Protein AF-A0A8F8SLB0-F1 (afdb_monomer)

Secondary structure (DSSP, 8-state):
-PPP-------------SSSPPPPPP-PPTTHHHHHHHHHHHH-----S-HHHHHHHHHHHHHTT-TT----HHHHHHHHHHHHHHHHHHHHHH-

Mean predicted aligned error: 10.48 Å

Sequence (95 aa):
KAPRKQLATKAARKSAPATGGVKKPHRYRPGTVALREIRRYQKSTELLIRKLPFQRLVREIAQDFKTDLRFQSSAVMALQEASEAYLVGLFEDTN

Structure (mmCIF, N/CA/C/O backbone):
data_AF-A0A8F8SLB0-F1
#
_entry.id   AF-A0A8F8SLB0-F1
#
loop_
_atom_site.group_PDB
_atom_site.id
_atom_site.type_symbol
_atom_site.label_atom_id
_atom_site.label_alt_id
_atom_site.label_comp_id
_atom_site.label_asym_id
_atom_site.label_entity_id
_atom_site.label_seq_id
_atom_site.pdbx_PDB_ins_code
_atom_site.Cartn_x
_atom_site.Cartn_y
_atom_site.Cartn_z
_atom_site.occupancy
_atom_site.B_iso_or_equiv
_atom_site.auth_seq_id
_atom_site.auth_comp_id
_atom_site.auth_asym_id
_atom_site.auth_atom_id
_atom_site.pdbx_PDB_model_num
ATOM 1 N N . LYS A 1 1 ? -40.163 18.068 -52.271 1.00 50.50 1 LYS A N 1
ATOM 2 C CA . LYS A 1 1 ? -39.224 16.930 -52.076 1.00 50.50 1 LYS A CA 1
ATOM 3 C C . LYS A 1 1 ? -38.075 17.441 -51.203 1.00 50.50 1 LYS A C 1
ATOM 5 O O . LYS A 1 1 ? -37.344 18.304 -51.662 1.00 50.50 1 LYS A O 1
ATOM 10 N N . ALA A 1 2 ? -38.020 17.058 -49.924 1.00 59.12 2 ALA A N 1
ATOM 11 C CA . ALA A 1 2 ? -37.115 17.662 -48.936 1.00 59.12 2 ALA A CA 1
ATOM 12 C C . ALA A 1 2 ? -35.648 17.215 -49.129 1.00 59.12 2 ALA A C 1
ATOM 14 O O . ALA A 1 2 ? -35.426 16.033 -49.414 1.00 59.12 2 ALA A O 1
ATOM 15 N N . PRO A 1 3 ? -34.648 18.100 -48.951 1.00 61.44 3 PRO A N 1
ATOM 16 C CA . PRO A 1 3 ? -33.246 17.702 -48.967 1.00 61.44 3 PRO A CA 1
ATOM 17 C C . PRO A 1 3 ? -32.881 16.987 -47.655 1.00 61.44 3 PRO A C 1
ATOM 19 O O . PRO A 1 3 ? -33.232 17.414 -46.555 1.00 61.44 3 PRO A O 1
ATOM 22 N N . ARG A 1 4 ? -32.225 15.833 -47.785 1.00 60.03 4 ARG A N 1
ATOM 23 C CA . ARG A 1 4 ? -31.951 14.874 -46.706 1.00 60.03 4 ARG A CA 1
ATOM 24 C C . ARG A 1 4 ? -30.744 15.323 -45.858 1.00 60.03 4 ARG A C 1
ATOM 26 O O . ARG A 1 4 ? -29.737 15.760 -46.401 1.00 60.03 4 ARG A O 1
ATOM 33 N N . LYS A 1 5 ? -30.876 15.154 -44.535 1.00 61.69 5 LYS A N 1
ATOM 34 C CA . LYS A 1 5 ? -29.878 15.271 -43.444 1.00 61.69 5 LYS A CA 1
ATOM 35 C C . LYS A 1 5 ? -28.420 14.989 -43.869 1.00 61.69 5 LYS A C 1
ATOM 37 O O . LYS A 1 5 ? -28.125 13.883 -44.317 1.00 61.69 5 LYS A O 1
ATOM 42 N N . GLN A 1 6 ? -27.506 15.932 -43.609 1.00 61.44 6 GLN A N 1
ATOM 43 C CA . GLN A 1 6 ? -26.063 15.661 -43.586 1.00 61.44 6 GLN A CA 1
ATOM 44 C C . GLN A 1 6 ? -25.743 14.728 -42.407 1.00 61.44 6 GLN A C 1
ATOM 46 O O . GLN A 1 6 ? -25.964 15.066 -41.245 1.00 61.44 6 GLN A O 1
ATOM 51 N N . LEU A 1 7 ? -25.269 13.524 -42.725 1.00 61.66 7 LEU A N 1
ATOM 52 C CA . LEU A 1 7 ? -24.763 12.545 -41.767 1.00 61.66 7 LEU A CA 1
ATOM 53 C C . LEU A 1 7 ? -23.296 12.859 -41.444 1.00 61.66 7 LEU A C 1
ATOM 55 O O . LEU A 1 7 ? -22.514 13.197 -42.329 1.00 61.66 7 LEU A O 1
ATOM 59 N N . ALA A 1 8 ? -22.967 12.758 -40.157 1.00 65.44 8 ALA A N 1
ATOM 60 C CA . ALA A 1 8 ? -21.711 13.152 -39.528 1.00 65.44 8 ALA A CA 1
ATOM 61 C C . ALA A 1 8 ? -20.439 12.753 -40.301 1.00 65.44 8 ALA A C 1
ATOM 63 O O . ALA A 1 8 ? -20.251 11.596 -40.684 1.00 65.44 8 ALA A O 1
ATOM 64 N N . THR A 1 9 ? -19.508 13.702 -40.428 1.00 60.59 9 THR A N 1
ATOM 65 C CA . THR A 1 9 ? -18.136 13.462 -40.881 1.00 60.59 9 THR A CA 1
ATOM 66 C C . THR A 1 9 ? -17.400 12.601 -39.857 1.00 60.59 9 THR A C 1
ATOM 68 O O . THR A 1 9 ? -16.950 13.075 -38.813 1.00 60.59 9 THR A O 1
ATOM 71 N N . LYS A 1 10 ? -17.282 11.306 -40.153 1.00 64.06 10 LYS A N 1
ATOM 72 C CA . LYS A 1 10 ? -16.442 10.359 -39.415 1.00 64.06 10 LYS A CA 1
ATOM 73 C C . LYS A 1 10 ? -14.990 10.833 -39.547 1.00 64.06 10 LYS A C 1
ATOM 75 O O . LYS A 1 10 ? -14.454 10.847 -40.652 1.00 64.06 10 LYS A O 1
ATOM 80 N N . ALA A 1 11 ? -14.357 11.248 -38.447 1.00 66.25 11 ALA A N 1
ATOM 81 C CA . ALA A 1 11 ? -12.942 11.607 -38.459 1.00 66.25 11 ALA A CA 1
ATOM 82 C C . ALA A 1 11 ? -12.131 10.393 -38.935 1.00 66.25 11 ALA A C 1
ATOM 84 O O . ALA A 1 11 ? -12.090 9.361 -38.257 1.00 66.25 11 ALA A O 1
ATOM 85 N N . ALA A 1 12 ? -11.516 10.506 -40.113 1.00 62.78 12 ALA A N 1
ATOM 86 C CA . ALA A 1 12 ? -10.616 9.500 -40.650 1.00 62.78 12 ALA A CA 1
ATOM 87 C C . ALA A 1 12 ? -9.374 9.434 -39.750 1.00 62.78 12 ALA A C 1
ATOM 89 O O . ALA A 1 12 ? -8.392 10.149 -39.941 1.00 62.78 12 ALA A O 1
ATOM 90 N N . ARG A 1 13 ? -9.422 8.594 -38.712 1.00 64.88 13 ARG A N 1
ATOM 91 C CA . ARG A 1 13 ? -8.210 8.182 -38.002 1.00 64.88 13 ARG A CA 1
ATOM 92 C C . ARG A 1 13 ? -7.342 7.470 -39.030 1.00 64.88 13 ARG A C 1
ATOM 94 O O . ARG A 1 13 ? -7.844 6.565 -39.686 1.00 64.88 13 ARG A O 1
ATOM 101 N N . LYS A 1 14 ? -6.083 7.900 -39.176 1.00 63.75 14 LYS A N 1
ATOM 102 C CA . LYS A 1 14 ? -5.077 7.310 -40.075 1.00 63.75 14 LYS A CA 1
ATOM 103 C C . LYS A 1 14 ? -5.042 5.782 -39.911 1.00 63.75 14 LYS A C 1
ATOM 105 O O . LYS A 1 14 ? -4.312 5.266 -39.069 1.00 63.75 14 LYS A O 1
ATOM 110 N N . SER A 1 15 ? -5.832 5.063 -40.700 1.00 58.81 15 SER A N 1
ATOM 111 C CA . SER A 1 15 ? -5.621 3.650 -40.977 1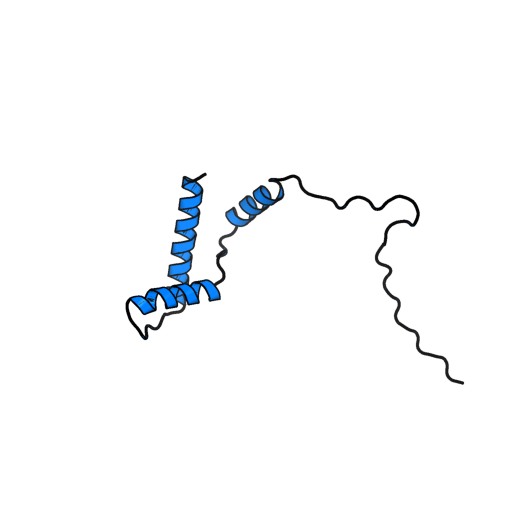.00 58.81 15 SER A CA 1
ATOM 112 C C . SER A 1 15 ? -4.526 3.555 -42.033 1.00 58.81 15 SER A C 1
ATOM 114 O O . SER A 1 15 ? -4.424 4.425 -42.896 1.00 58.81 15 SER A O 1
ATOM 116 N N . ALA A 1 16 ? -3.671 2.546 -41.879 1.00 65.00 16 ALA A N 1
ATOM 117 C CA . ALA A 1 16 ? -2.434 2.322 -42.622 1.00 65.00 16 ALA A CA 1
ATOM 118 C C . ALA A 1 16 ? -2.538 2.593 -44.144 1.00 65.00 16 ALA A C 1
ATOM 120 O O . ALA A 1 16 ? -3.614 2.414 -44.719 1.00 65.00 16 ALA A O 1
ATOM 121 N N . PRO A 1 17 ? -1.436 3.000 -44.808 1.00 60.97 17 PRO A N 1
ATOM 122 C CA . PRO A 1 17 ? -1.422 3.157 -46.262 1.00 60.97 17 PRO A CA 1
ATOM 123 C C . PRO A 1 17 ? -1.853 1.856 -46.957 1.00 60.97 17 PRO A C 1
ATOM 125 O O . PRO A 1 17 ? -1.488 0.766 -46.523 1.00 60.97 17 PRO A O 1
ATOM 128 N N . ALA A 1 18 ? -2.621 1.980 -48.044 1.00 64.69 18 ALA A N 1
ATOM 129 C CA . ALA A 1 18 ? -3.201 0.860 -48.798 1.00 64.69 18 ALA A CA 1
ATOM 130 C C . ALA A 1 18 ? -2.162 -0.019 -49.531 1.00 64.69 18 ALA A C 1
ATOM 132 O O . ALA A 1 18 ? -2.514 -1.028 -50.133 1.00 64.69 18 ALA A O 1
ATOM 133 N N . THR A 1 19 ? -0.879 0.333 -49.455 1.00 63.94 19 THR A N 1
ATOM 134 C CA . THR A 1 19 ? 0.240 -0.408 -50.041 1.00 63.94 19 THR A CA 1
ATOM 135 C C . THR A 1 19 ? 1.441 -0.326 -49.104 1.00 63.94 19 THR A C 1
ATOM 137 O O . THR A 1 19 ? 1.939 0.764 -48.819 1.00 63.94 19 THR A O 1
ATOM 140 N N . GLY A 1 20 ? 1.900 -1.483 -48.624 1.00 66.56 20 GLY A N 1
ATOM 141 C CA . GLY A 1 20 ? 2.968 -1.614 -47.631 1.00 66.56 20 GLY A CA 1
ATOM 142 C C . GLY A 1 20 ? 2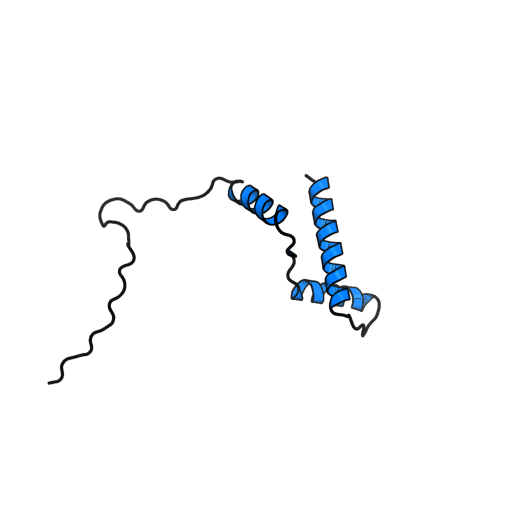.415 -2.138 -46.308 1.00 66.56 20 GLY A C 1
ATOM 143 O O . GLY A 1 20 ? 1.612 -1.474 -45.659 1.00 66.56 20 GLY A O 1
ATOM 144 N N . GLY A 1 21 ? 2.815 -3.357 -45.936 1.00 74.75 21 GLY A N 1
ATOM 145 C CA . GLY A 1 21 ? 2.281 -4.080 -44.782 1.00 74.75 21 GLY A CA 1
ATOM 146 C C . GLY A 1 21 ? 2.233 -3.250 -43.495 1.00 74.75 21 GLY A C 1
ATOM 147 O O . GLY A 1 21 ? 3.074 -2.384 -43.247 1.00 74.75 21 GLY A O 1
ATOM 148 N N . VAL A 1 22 ? 1.231 -3.532 -42.661 1.00 76.56 22 VAL A N 1
ATOM 149 C CA . VAL A 1 22 ? 1.031 -2.870 -41.366 1.00 76.56 22 VAL A CA 1
ATOM 150 C C . VAL A 1 22 ? 2.324 -2.960 -40.548 1.00 76.56 22 VAL A C 1
ATOM 152 O O . VAL A 1 22 ? 2.816 -4.058 -40.280 1.00 76.56 22 VAL A O 1
ATOM 155 N N . LYS A 1 23 ? 2.889 -1.810 -40.141 1.00 80.12 23 LYS A N 1
ATOM 156 C CA . LYS A 1 23 ? 4.032 -1.784 -39.214 1.00 80.12 23 LYS A CA 1
ATOM 157 C C . LYS A 1 23 ? 3.677 -2.617 -37.985 1.00 80.12 23 LYS A C 1
ATOM 159 O O . LYS A 1 23 ? 2.640 -2.380 -37.364 1.00 80.12 23 LYS A O 1
ATOM 164 N N . LYS A 1 24 ? 4.541 -3.574 -37.627 1.00 84.38 24 LYS A N 1
ATOM 165 C CA . LYS A 1 24 ? 4.357 -4.375 -36.412 1.00 84.38 24 LYS A CA 1
ATOM 166 C C . LYS A 1 24 ? 4.172 -3.432 -35.213 1.00 84.38 24 LYS A C 1
ATOM 168 O O . LYS A 1 24 ? 4.942 -2.473 -35.097 1.00 84.38 24 LYS A O 1
ATOM 173 N N . PRO A 1 25 ? 3.185 -3.680 -34.333 1.00 89.56 25 PRO A N 1
ATOM 174 C CA . PRO A 1 25 ? 3.034 -2.903 -33.113 1.00 89.56 25 PRO A CA 1
ATOM 175 C C . PRO A 1 25 ? 4.343 -2.890 -32.321 1.00 89.56 25 PRO A C 1
ATOM 177 O O . PRO A 1 25 ? 5.000 -3.922 -32.171 1.00 89.56 25 PRO A O 1
ATOM 180 N N . HIS A 1 26 ? 4.730 -1.717 -31.826 1.00 91.94 26 HIS A N 1
ATOM 181 C CA . HIS A 1 26 ? 5.917 -1.592 -30.990 1.00 91.94 26 HIS A CA 1
ATOM 182 C C . HIS A 1 26 ? 5.719 -2.374 -29.683 1.00 91.94 26 HIS A C 1
ATOM 184 O O . HIS A 1 26 ? 4.749 -2.142 -28.960 1.00 91.94 26 HIS A O 1
ATOM 190 N N . ARG A 1 27 ? 6.663 -3.262 -29.353 1.00 95.25 27 ARG A N 1
ATOM 191 C CA . ARG A 1 27 ? 6.688 -4.012 -28.092 1.00 95.25 27 ARG A CA 1
ATOM 192 C C . ARG A 1 27 ? 7.988 -3.718 -27.351 1.00 95.25 27 ARG A C 1
ATOM 194 O O . ARG A 1 27 ? 9.070 -3.874 -27.909 1.00 95.25 27 ARG A O 1
ATOM 201 N N . TYR A 1 28 ? 7.872 -3.309 -26.089 1.00 96.94 28 TYR A N 1
ATOM 202 C CA . TYR A 1 28 ? 9.030 -3.141 -25.212 1.00 96.94 28 TYR A CA 1
ATOM 203 C C . TYR A 1 28 ? 9.722 -4.483 -24.954 1.00 96.94 28 TYR A C 1
ATOM 205 O O . TYR A 1 28 ? 9.070 -5.531 -24.916 1.00 96.94 28 TYR A O 1
ATOM 213 N N . ARG A 1 29 ? 11.041 -4.447 -24.745 1.00 97.38 29 ARG A N 1
ATOM 214 C CA . ARG A 1 29 ? 11.801 -5.636 -24.349 1.00 97.38 29 ARG A CA 1
ATOM 215 C C . ARG A 1 29 ? 11.350 -6.103 -22.953 1.00 97.38 29 ARG A C 1
ATOM 217 O O . ARG A 1 29 ? 10.953 -5.259 -22.138 1.00 97.38 29 ARG A O 1
ATOM 224 N N . PRO A 1 30 ? 11.413 -7.414 -22.655 1.00 98.12 30 PRO A N 1
ATOM 225 C CA . PRO A 1 30 ? 11.215 -7.914 -21.296 1.00 98.12 30 PRO A CA 1
ATOM 226 C C . PRO A 1 30 ? 12.077 -7.132 -20.292 1.00 98.12 30 PRO A C 1
ATOM 228 O O . PRO A 1 30 ? 13.189 -6.719 -20.616 1.00 98.12 30 PRO A O 1
ATOM 231 N N . GLY A 1 31 ? 11.532 -6.836 -19.112 1.00 97.75 31 GLY A N 1
ATOM 232 C CA . GLY A 1 31 ? 12.198 -6.025 -18.083 1.00 97.75 31 GLY A CA 1
ATOM 233 C C . GLY A 1 31 ? 12.112 -4.504 -18.276 1.00 97.75 31 GLY A C 1
ATOM 234 O O . GLY A 1 31 ? 12.138 -3.772 -17.293 1.00 97.75 31 GLY A O 1
ATOM 235 N N . THR A 1 32 ? 11.910 -3.986 -19.498 1.00 98.44 32 THR A N 1
ATOM 236 C CA . THR A 1 32 ? 11.817 -2.523 -19.718 1.00 98.44 32 THR A CA 1
ATOM 237 C C . THR A 1 32 ? 10.626 -1.899 -18.986 1.00 98.44 32 THR A C 1
ATOM 239 O O . THR A 1 32 ? 10.737 -0.815 -18.419 1.00 98.44 32 THR A O 1
ATOM 242 N N . VAL A 1 33 ? 9.473 -2.572 -19.010 1.00 98.25 33 VAL A N 1
ATOM 243 C CA . VAL A 1 33 ? 8.263 -2.095 -18.324 1.00 98.25 33 VAL A CA 1
ATOM 244 C C . VAL A 1 33 ? 8.408 -2.268 -16.810 1.00 98.25 33 VAL A C 1
ATOM 246 O O . VAL A 1 33 ? 8.128 -1.318 -16.090 1.00 98.25 33 VAL A O 1
ATOM 249 N N . ALA A 1 34 ? 8.952 -3.401 -16.354 1.00 98.19 34 ALA A N 1
ATOM 250 C CA . ALA A 1 34 ? 9.184 -3.675 -14.936 1.00 98.19 34 ALA A CA 1
ATOM 251 C C . ALA A 1 34 ? 10.112 -2.633 -14.287 1.00 98.19 34 ALA A C 1
ATOM 253 O O . ALA A 1 34 ? 9.757 -2.035 -13.281 1.00 98.19 34 ALA A O 1
ATOM 254 N N . LEU A 1 35 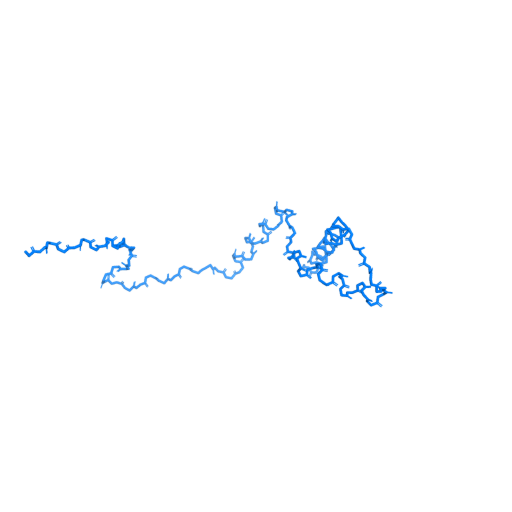? 11.253 -2.305 -14.909 1.00 98.44 35 LEU A N 1
ATOM 255 C CA . LEU A 1 35 ? 12.163 -1.265 -14.402 1.00 98.44 35 LEU A CA 1
ATOM 256 C C . LEU A 1 35 ? 11.514 0.123 -14.353 1.00 98.44 35 LEU A C 1
ATOM 258 O O . LEU A 1 35 ? 11.836 0.944 -13.495 1.00 98.44 35 LEU A O 1
ATOM 262 N N . ARG A 1 36 ? 10.605 0.410 -15.289 1.00 98.44 36 ARG A N 1
ATOM 263 C CA . ARG A 1 36 ? 9.841 1.659 -15.284 1.00 98.44 36 ARG A CA 1
ATOM 264 C C . ARG A 1 36 ? 8.814 1.683 -14.152 1.00 98.44 36 ARG A C 1
ATOM 266 O O . ARG A 1 36 ? 8.633 2.736 -13.551 1.00 98.44 36 ARG A O 1
ATOM 273 N N . GLU A 1 37 ? 8.166 0.560 -13.866 1.00 98.19 37 GLU A N 1
ATOM 274 C CA . GLU A 1 37 ? 7.227 0.414 -12.750 1.00 98.19 37 GLU A CA 1
ATOM 275 C C . GLU A 1 37 ? 7.941 0.512 -11.400 1.00 98.19 37 GLU A C 1
ATOM 277 O O . GLU A 1 37 ? 7.516 1.312 -10.574 1.00 98.19 37 GLU A O 1
ATOM 282 N N . ILE A 1 38 ? 9.083 -0.163 -11.221 1.00 98.06 38 ILE A N 1
ATOM 283 C CA . ILE A 1 38 ? 9.916 -0.063 -10.008 1.00 98.06 38 ILE A CA 1
ATOM 284 C C . ILE A 1 38 ? 10.266 1.400 -9.717 1.00 98.06 38 ILE A C 1
ATOM 286 O O . ILE A 1 38 ? 9.963 1.912 -8.643 1.00 98.06 38 ILE A O 1
ATOM 290 N N . ARG A 1 39 ? 10.813 2.125 -10.703 1.00 98.38 39 ARG A N 1
ATOM 291 C CA . ARG A 1 39 ? 11.157 3.550 -10.540 1.00 98.38 39 ARG A CA 1
ATOM 292 C C . ARG A 1 39 ? 9.944 4.430 -10.258 1.00 98.38 39 ARG A C 1
ATOM 294 O O . ARG A 1 39 ? 10.065 5.426 -9.551 1.00 98.38 39 ARG A O 1
ATOM 301 N N . ARG A 1 40 ? 8.790 4.111 -10.855 1.00 98.25 40 ARG A N 1
ATOM 302 C CA . ARG A 1 40 ? 7.544 4.840 -10.604 1.00 98.25 40 ARG A CA 1
ATOM 303 C C . ARG A 1 40 ? 7.120 4.661 -9.147 1.00 98.25 40 ARG A C 1
ATOM 305 O O . ARG A 1 40 ? 6.886 5.668 -8.490 1.00 98.25 40 ARG A O 1
ATOM 312 N N . TYR A 1 41 ? 7.046 3.419 -8.671 1.00 98.12 41 TYR A N 1
ATOM 313 C CA . TYR A 1 41 ? 6.546 3.104 -7.335 1.00 98.12 41 TYR A CA 1
ATOM 314 C C . TYR A 1 41 ? 7.506 3.537 -6.229 1.00 98.12 41 TYR A C 1
ATOM 316 O O . TYR A 1 41 ? 7.046 4.079 -5.235 1.00 98.12 41 TYR A O 1
ATOM 324 N N . GLN A 1 42 ? 8.822 3.450 -6.446 1.00 97.75 42 GLN A N 1
ATOM 325 C CA . GLN A 1 42 ? 9.823 3.985 -5.512 1.00 97.75 42 GLN A CA 1
ATOM 326 C C . GLN A 1 42 ? 9.760 5.513 -5.352 1.00 97.75 42 GLN A C 1
ATOM 328 O O . GLN A 1 42 ? 10.192 6.048 -4.337 1.00 97.75 42 GLN A O 1
ATOM 333 N N . LYS A 1 43 ? 9.250 6.245 -6.354 1.00 98.19 43 LYS A N 1
ATOM 334 C CA . LYS A 1 43 ? 9.119 7.710 -6.293 1.00 98.19 43 LYS A CA 1
ATOM 335 C C . LYS A 1 43 ? 7.818 8.166 -5.621 1.00 98.19 43 LYS A C 1
ATOM 337 O O . LYS A 1 43 ? 7.708 9.327 -5.231 1.00 98.19 43 LYS A O 1
ATOM 342 N N . SER A 1 44 ? 6.819 7.295 -5.541 1.00 97.31 44 SER A N 1
ATOM 343 C CA . SER A 1 44 ? 5.507 7.593 -4.968 1.00 97.31 44 SER A CA 1
ATOM 344 C C . SER A 1 44 ? 5.359 7.016 -3.566 1.00 97.31 44 SER A C 1
ATOM 346 O O . SER A 1 44 ? 6.009 6.040 -3.223 1.00 97.31 44 SER A O 1
ATOM 348 N N . THR A 1 45 ? 4.430 7.567 -2.793 1.00 96.88 45 THR A N 1
ATOM 349 C CA . THR A 1 45 ? 4.020 7.040 -1.481 1.00 96.88 45 THR A CA 1
ATOM 350 C C . THR A 1 45 ? 2.550 6.611 -1.482 1.00 96.88 45 THR A C 1
ATOM 352 O O . THR A 1 45 ? 1.893 6.584 -0.443 1.00 96.88 45 THR A O 1
ATOM 355 N N . GLU A 1 46 ? 1.991 6.335 -2.666 1.00 97.31 46 GLU A N 1
ATOM 356 C CA . GLU A 1 46 ? 0.618 5.849 -2.780 1.00 97.31 46 GLU A CA 1
ATOM 357 C C . GLU A 1 46 ? 0.516 4.403 -2.285 1.00 97.31 46 GLU A C 1
ATOM 359 O O . GLU A 1 46 ? 1.378 3.579 -2.580 1.00 97.31 46 GLU A O 1
ATOM 364 N N . LEU A 1 47 ? -0.561 4.095 -1.562 1.00 97.88 47 LEU A N 1
ATOM 365 C CA . LEU A 1 47 ? -0.875 2.720 -1.184 1.00 97.88 47 LEU A CA 1
ATOM 366 C C . LEU A 1 47 ? -1.262 1.917 -2.430 1.00 97.88 47 LEU A C 1
ATOM 368 O O . LEU A 1 47 ? -2.115 2.344 -3.218 1.00 97.88 47 LEU A O 1
ATOM 372 N N . LEU A 1 48 ? -0.648 0.752 -2.594 1.00 98.00 48 LEU A N 1
ATOM 373 C CA . LEU A 1 48 ? -0.770 -0.100 -3.772 1.00 98.00 48 LEU A CA 1
ATOM 374 C C . LEU A 1 48 ? -1.915 -1.108 -3.637 1.00 98.00 48 LEU A C 1
ATOM 376 O O . LEU A 1 48 ? -2.511 -1.510 -4.644 1.00 98.00 48 LEU A O 1
ATOM 380 N N . ILE A 1 49 ? -2.278 -1.495 -2.411 1.00 98.12 49 ILE A N 1
ATOM 381 C CA . ILE A 1 49 ? -3.407 -2.392 -2.170 1.00 98.12 49 ILE A CA 1
ATOM 382 C C . ILE A 1 49 ? -4.711 -1.585 -2.193 1.00 98.12 49 ILE A C 1
ATOM 384 O O . ILE A 1 49 ? -4.860 -0.509 -1.609 1.00 98.12 49 ILE A O 1
ATOM 388 N N . ARG A 1 50 ? -5.730 -2.108 -2.884 1.00 98.50 50 ARG A N 1
ATOM 389 C CA . ARG A 1 50 ? -7.040 -1.447 -2.942 1.00 98.50 50 ARG A CA 1
ATOM 390 C C . ARG A 1 50 ? -7.690 -1.417 -1.554 1.00 98.50 50 ARG A C 1
ATOM 392 O O . ARG A 1 50 ? -7.869 -2.458 -0.926 1.00 98.50 50 ARG A O 1
ATOM 399 N N . LYS A 1 51 ? -8.163 -0.235 -1.146 1.00 97.69 51 LYS A N 1
ATOM 400 C CA . LYS A 1 51 ? -8.734 0.020 0.191 1.00 97.69 51 LYS A CA 1
ATOM 401 C C . LYS A 1 51 ? -9.912 -0.891 0.560 1.00 97.69 51 LYS A C 1
ATOM 403 O O . LYS A 1 51 ? -9.942 -1.434 1.656 1.00 97.69 51 LYS A O 1
ATOM 408 N N . LEU A 1 52 ? -10.893 -1.074 -0.334 1.00 98.00 52 LEU A N 1
ATOM 409 C CA . LEU A 1 52 ? -12.103 -1.850 -0.014 1.00 98.00 52 LEU A CA 1
ATOM 410 C C . LEU A 1 52 ? -11.816 -3.353 0.194 1.00 98.00 52 LEU A C 1
ATOM 412 O O . LEU A 1 52 ? -12.274 -3.888 1.202 1.00 98.00 52 LEU A O 1
ATOM 416 N N . PRO A 1 53 ? -11.069 -4.044 -0.693 1.00 98.56 53 PRO A N 1
ATOM 417 C CA . PRO A 1 53 ? -10.625 -5.412 -0.425 1.00 98.56 53 PRO A CA 1
ATOM 418 C C . PRO A 1 53 ? -9.803 -5.542 0.861 1.00 98.56 53 PRO A C 1
ATOM 420 O O . PRO A 1 53 ? -10.093 -6.428 1.658 1.00 98.56 53 PRO A O 1
ATOM 423 N N . PHE A 1 54 ? -8.855 -4.630 1.110 1.00 98.69 54 PHE A N 1
ATOM 424 C CA . PHE A 1 54 ? -8.051 -4.649 2.337 1.00 98.69 54 PHE A CA 1
ATOM 425 C C . PHE A 1 54 ? -8.923 -4.506 3.592 1.00 98.69 54 PHE A C 1
ATOM 427 O O . PHE A 1 54 ? -8.817 -5.294 4.525 1.00 98.69 54 PHE A O 1
ATOM 434 N N . GLN A 1 55 ? -9.872 -3.565 3.586 1.00 98.38 55 GLN A N 1
ATOM 435 C CA . GLN A 1 55 ? -10.823 -3.393 4.684 1.00 98.38 55 GLN A CA 1
ATOM 436 C C . GLN A 1 55 ? -11.672 -4.651 4.930 1.00 98.38 55 GLN A C 1
ATOM 438 O O . GLN A 1 55 ? -11.975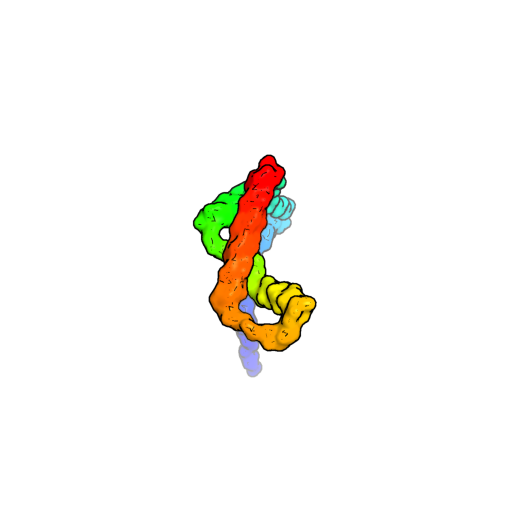 -4.959 6.082 1.00 98.38 55 GLN A O 1
ATOM 443 N N . ARG A 1 56 ? -12.100 -5.354 3.870 1.00 98.38 56 ARG A N 1
ATOM 444 C CA . ARG A 1 56 ? -12.855 -6.611 4.007 1.00 98.38 56 ARG A CA 1
ATOM 445 C C . ARG A 1 56 ? -12.002 -7.681 4.680 1.00 98.38 56 ARG A C 1
ATOM 447 O O . ARG A 1 56 ? -12.480 -8.270 5.638 1.00 98.38 56 ARG A O 1
ATOM 454 N N . LEU A 1 57 ? -10.748 -7.833 4.255 1.00 98.50 57 LEU A N 1
ATOM 455 C CA . LEU A 1 57 ? -9.801 -8.774 4.854 1.00 98.50 57 LEU A CA 1
ATOM 456 C C . LEU A 1 57 ? -9.540 -8.469 6.337 1.00 98.50 57 LEU A C 1
ATOM 458 O O . LEU A 1 57 ? -9.602 -9.366 7.168 1.00 98.50 57 LEU A O 1
ATOM 462 N N . VAL A 1 58 ? -9.321 -7.198 6.691 1.00 98.44 58 VAL A N 1
ATOM 463 C CA . VAL A 1 58 ? -9.145 -6.786 8.095 1.00 98.44 58 VAL A CA 1
ATOM 464 C C . VAL A 1 58 ? -10.347 -7.196 8.948 1.00 98.44 58 VAL A C 1
ATOM 466 O O . VAL A 1 58 ? -10.178 -7.681 10.063 1.00 98.44 58 VAL A O 1
ATOM 469 N N . ARG A 1 59 ? -11.569 -7.005 8.435 1.00 97.75 59 ARG A N 1
ATOM 470 C CA . ARG A 1 59 ? -12.799 -7.363 9.158 1.00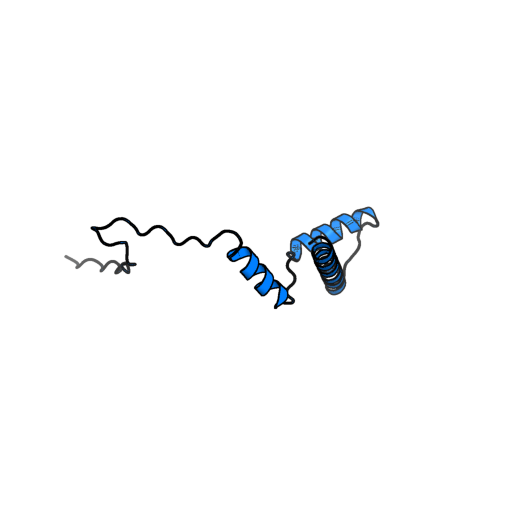 97.75 59 ARG A CA 1
ATOM 471 C C . ARG A 1 59 ? -13.013 -8.866 9.244 1.00 97.75 59 ARG A C 1
ATOM 473 O O . ARG A 1 59 ? -13.458 -9.321 10.286 1.00 97.75 59 ARG A O 1
ATOM 480 N N . GLU A 1 60 ? -12.706 -9.594 8.176 1.00 98.00 60 GLU A N 1
ATOM 481 C CA . GLU A 1 60 ? -12.763 -11.056 8.133 1.00 98.00 60 GLU A CA 1
ATOM 482 C C . GLU A 1 60 ? -11.863 -11.656 9.216 1.00 98.00 60 GLU A C 1
ATOM 484 O O . GLU A 1 60 ? -12.362 -12.343 10.096 1.00 98.00 60 GLU A O 1
ATOM 489 N N . ILE A 1 61 ? -10.584 -11.268 9.248 1.00 98.25 61 ILE A N 1
ATOM 490 C CA . ILE A 1 61 ? -9.624 -11.746 10.254 1.00 98.25 61 ILE A CA 1
ATOM 491 C C . ILE A 1 61 ? -10.060 -11.346 11.667 1.00 98.25 61 ILE A C 1
ATOM 493 O O . ILE A 1 61 ? -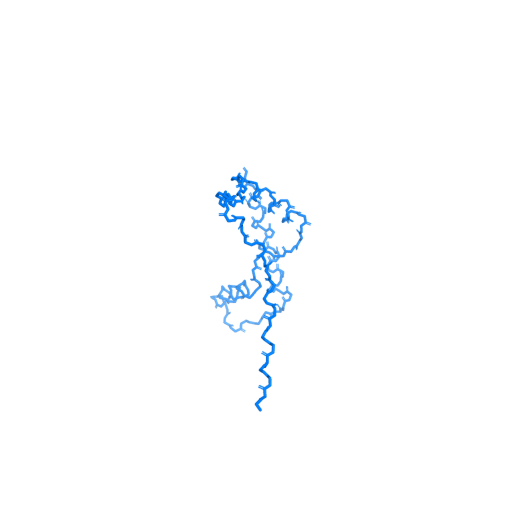10.008 -12.150 12.589 1.00 98.25 61 ILE A O 1
ATOM 497 N N . ALA A 1 62 ? -10.494 -10.098 11.869 1.00 98.00 62 ALA A N 1
ATOM 498 C CA . ALA A 1 62 ? -10.885 -9.623 13.195 1.00 98.00 62 ALA A CA 1
ATOM 499 C C . ALA A 1 62 ? -12.121 -10.343 13.758 1.00 98.00 62 ALA A C 1
ATOM 501 O O . ALA A 1 62 ? -12.229 -10.499 14.978 1.00 98.00 62 ALA A O 1
ATOM 502 N N . GLN A 1 63 ? -13.032 -10.778 12.882 1.00 97.38 63 GLN A N 1
ATOM 503 C CA . GLN A 1 63 ? -14.246 -11.494 13.262 1.00 97.38 63 GLN A CA 1
ATOM 504 C C . GLN A 1 63 ? -13.929 -12.824 13.959 1.00 97.38 63 GLN A C 1
ATOM 506 O O . GLN A 1 63 ? -14.657 -13.198 14.878 1.00 97.38 63 GLN A O 1
ATOM 511 N N . ASP A 1 64 ? -12.827 -13.483 13.587 1.00 97.62 64 ASP A N 1
ATOM 512 C CA . ASP A 1 64 ? -12.378 -14.738 14.202 1.00 97.62 64 ASP A CA 1
ATOM 513 C C . ASP A 1 64 ? -11.927 -14.558 15.662 1.00 97.62 64 ASP A C 1
ATOM 515 O O . ASP A 1 64 ? -11.943 -15.507 16.445 1.00 97.62 64 ASP A O 1
ATOM 519 N N . PHE A 1 65 ? -11.555 -13.335 16.058 1.00 97.19 65 PHE A N 1
ATOM 520 C CA . PHE A 1 65 ? -11.127 -13.020 17.425 1.00 97.19 65 PHE A CA 1
ATOM 521 C C . PHE A 1 65 ? -12.255 -12.448 18.281 1.00 97.19 65 PHE A C 1
ATOM 523 O O . PHE A 1 65 ? -12.368 -12.770 19.465 1.00 97.19 65 PHE A O 1
ATOM 530 N N . LYS A 1 66 ? -13.066 -11.548 17.715 1.00 97.19 66 LYS A N 1
ATOM 531 C CA . LYS A 1 66 ? -14.199 -10.937 18.413 1.00 97.19 66 LYS A CA 1
ATOM 532 C C . LYS A 1 66 ? -15.241 -10.451 17.416 1.00 97.19 66 LYS A C 1
ATOM 534 O O . LYS A 1 66 ? -14.954 -9.627 16.548 1.00 97.19 66 LYS A O 1
ATOM 539 N N . THR A 1 67 ? -16.474 -10.906 17.606 1.00 96.06 67 THR A N 1
ATOM 540 C CA . THR A 1 67 ? -17.604 -10.485 16.780 1.00 96.06 67 THR A CA 1
ATOM 541 C C . THR A 1 67 ? -18.007 -9.037 17.080 1.00 96.06 67 THR A C 1
ATOM 543 O O . THR A 1 67 ? -17.736 -8.499 18.157 1.00 96.06 67 THR A O 1
ATOM 546 N N . ASP A 1 68 ? -18.649 -8.392 16.103 1.00 94.06 68 ASP A N 1
ATOM 547 C CA . ASP A 1 68 ? -19.268 -7.060 16.226 1.00 94.06 68 ASP A CA 1
ATOM 548 C C . ASP A 1 68 ? -18.295 -5.902 16.515 1.00 94.06 68 ASP A C 1
ATOM 550 O O . ASP A 1 68 ? -18.669 -4.840 17.024 1.00 94.06 68 ASP A O 1
ATOM 554 N N . LEU A 1 69 ? -17.026 -6.065 16.130 1.00 96.56 69 LEU A N 1
ATOM 555 C CA . LEU A 1 69 ? -16.034 -4.997 16.201 1.00 96.56 69 LEU A CA 1
ATOM 556 C C . LEU A 1 69 ? -16.316 -3.868 15.198 1.00 96.56 69 LEU A C 1
ATOM 558 O O . LEU A 1 69 ? -16.520 -4.060 13.994 1.00 96.56 69 LEU A O 1
ATOM 562 N N . ARG A 1 70 ? -16.228 -2.632 15.696 1.00 97.25 70 ARG A N 1
ATOM 563 C CA . ARG A 1 70 ? -16.231 -1.418 14.874 1.00 97.25 70 ARG A CA 1
ATOM 564 C C . ARG A 1 70 ? -14.807 -0.911 14.718 1.00 97.25 70 ARG A C 1
ATOM 566 O O . ARG A 1 70 ? -14.056 -0.823 15.680 1.00 97.25 70 ARG A O 1
ATOM 573 N N . PHE A 1 71 ? -14.471 -0.531 13.492 1.00 97.56 71 PHE A N 1
ATOM 574 C CA . PHE A 1 71 ? -13.171 0.030 13.150 1.00 97.56 71 PHE A CA 1
ATOM 575 C C . PHE A 1 71 ? -13.315 1.511 12.838 1.00 97.56 71 PHE A C 1
ATOM 577 O O . PHE A 1 71 ? -14.180 1.898 12.046 1.00 97.56 71 PHE A O 1
ATOM 584 N N . GLN A 1 72 ? -12.436 2.320 13.422 1.00 98.38 72 GLN A N 1
ATOM 585 C CA . GLN A 1 72 ? -12.215 3.689 12.975 1.00 98.38 72 GLN A CA 1
ATOM 586 C C . GLN A 1 72 ? -11.585 3.673 11.575 1.00 98.38 72 GLN A C 1
ATOM 588 O O . GLN A 1 72 ? -10.806 2.778 11.246 1.00 98.38 72 GLN A O 1
ATOM 593 N N . SER A 1 73 ? -11.892 4.674 10.749 1.00 96.94 73 SER A N 1
ATOM 594 C CA . SER A 1 73 ? -11.306 4.794 9.407 1.00 96.94 73 SER A CA 1
ATOM 595 C C . SER A 1 73 ? -9.776 4.883 9.446 1.00 96.94 73 SER A C 1
ATOM 597 O O . SER A 1 73 ? -9.106 4.212 8.666 1.00 96.94 73 SER A O 1
ATOM 599 N N . SER A 1 74 ? -9.220 5.647 10.391 1.00 98.00 74 SER A N 1
ATOM 600 C CA . SER A 1 74 ? -7.770 5.759 10.593 1.00 98.00 74 SER A CA 1
ATOM 601 C C . SER A 1 74 ? -7.123 4.453 11.053 1.00 98.00 74 SER A C 1
ATOM 603 O O . SER A 1 74 ? -5.989 4.193 10.678 1.00 98.00 74 SER A O 1
ATOM 605 N N . ALA A 1 75 ? -7.830 3.603 11.806 1.00 98.38 75 ALA A N 1
ATOM 606 C CA . ALA A 1 75 ? -7.294 2.311 12.237 1.00 98.38 75 ALA A CA 1
ATOM 607 C C . ALA A 1 75 ? -7.072 1.376 11.040 1.00 98.38 75 ALA A C 1
ATOM 609 O O . ALA A 1 75 ? -6.020 0.758 10.922 1.00 98.38 75 ALA A O 1
ATOM 610 N N . VAL A 1 76 ? -8.033 1.321 10.110 1.00 97.94 76 VAL A N 1
ATOM 611 C CA . VAL A 1 76 ? -7.883 0.530 8.875 1.00 97.94 76 VAL A CA 1
ATOM 612 C C . VAL A 1 76 ? -6.753 1.084 8.004 1.00 97.94 76 VAL A C 1
ATOM 614 O O . VAL A 1 76 ? -5.991 0.311 7.433 1.00 97.94 76 VAL A O 1
ATOM 617 N N . MET A 1 77 ? -6.615 2.410 7.933 1.00 98.06 77 MET A N 1
ATOM 618 C CA . MET A 1 77 ? -5.515 3.058 7.213 1.00 98.06 77 MET A CA 1
ATOM 619 C C . MET A 1 77 ? -4.148 2.732 7.821 1.00 98.06 77 MET A C 1
ATOM 621 O O . MET A 1 77 ? -3.249 2.349 7.083 1.00 98.06 77 MET A O 1
ATOM 625 N N . ALA A 1 78 ? -4.013 2.808 9.146 1.00 98.62 78 ALA A N 1
ATOM 626 C CA . ALA A 1 78 ? -2.772 2.488 9.846 1.00 98.62 78 ALA A CA 1
ATOM 627 C C . ALA A 1 78 ? -2.365 1.019 9.650 1.00 98.62 78 ALA A C 1
ATOM 629 O O . ALA A 1 78 ? -1.200 0.725 9.391 1.00 98.62 78 ALA A O 1
ATOM 630 N N . LEU A 1 79 ? -3.333 0.096 9.708 1.00 98.69 79 LEU A N 1
ATOM 631 C CA . LEU A 1 79 ? -3.094 -1.316 9.396 1.00 98.69 79 LEU A CA 1
ATOM 632 C C . LEU A 1 79 ? -2.588 -1.496 7.962 1.00 98.69 79 LEU A C 1
ATOM 634 O O . LEU A 1 79 ? -1.694 -2.309 7.729 1.00 98.69 79 LEU A O 1
ATOM 638 N N .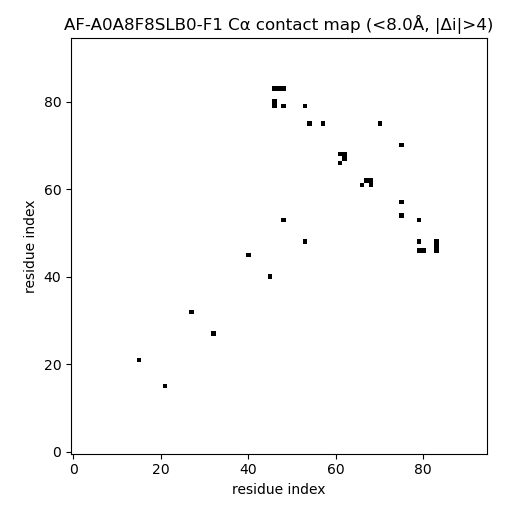 GLN A 1 80 ? -3.143 -0.743 7.010 1.00 98.62 80 GLN A N 1
ATOM 639 C CA . GLN A 1 80 ? -2.730 -0.821 5.613 1.00 98.62 80 GLN A CA 1
ATOM 640 C C . GLN A 1 80 ? -1.316 -0.276 5.406 1.00 98.62 80 GLN A C 1
ATOM 642 O O . GLN A 1 80 ? -0.502 -0.947 4.779 1.00 98.62 80 GLN A O 1
ATOM 647 N N . GLU A 1 81 ? -1.011 0.894 5.966 1.00 98.56 81 GLU A N 1
ATOM 648 C CA . GLU A 1 81 ? 0.323 1.500 5.895 1.00 98.56 81 GLU A CA 1
ATOM 649 C C . GLU A 1 81 ? 1.393 0.566 6.467 1.00 98.56 81 GLU A C 1
ATOM 651 O O . GLU A 1 81 ? 2.395 0.303 5.806 1.00 98.56 81 GLU A O 1
ATOM 656 N N . ALA A 1 82 ? 1.151 -0.004 7.651 1.00 98.62 82 ALA A N 1
ATOM 657 C CA . ALA A 1 82 ? 2.083 -0.936 8.277 1.00 98.62 82 ALA A CA 1
ATOM 658 C C . ALA A 1 82 ? 2.262 -2.227 7.461 1.00 98.62 82 ALA A C 1
ATOM 660 O O . ALA A 1 82 ? 3.384 -2.703 7.296 1.00 98.62 82 ALA A O 1
ATOM 661 N N . SER A 1 83 ? 1.169 -2.781 6.927 1.00 98.62 83 SER A N 1
ATOM 662 C CA . SER A 1 83 ? 1.215 -4.019 6.139 1.00 98.62 83 SER A CA 1
ATOM 663 C C . SER A 1 83 ? 1.977 -3.832 4.828 1.00 98.62 83 SER A C 1
ATOM 665 O O . SER A 1 83 ? 2.803 -4.668 4.473 1.00 98.62 83 SER A O 1
ATOM 667 N N . GLU A 1 84 ? 1.722 -2.740 4.105 1.00 98.62 84 GLU A N 1
ATOM 668 C CA . GLU A 1 84 ? 2.421 -2.464 2.848 1.00 98.62 84 GLU A CA 1
ATOM 669 C C . GLU A 1 84 ? 3.897 -2.138 3.083 1.00 98.62 84 GLU A C 1
ATOM 671 O O . GLU A 1 84 ? 4.744 -2.667 2.366 1.00 98.62 84 GLU A O 1
ATOM 676 N N . ALA A 1 85 ? 4.225 -1.359 4.119 1.00 98.38 85 ALA A N 1
ATOM 677 C CA . ALA A 1 85 ? 5.614 -1.093 4.488 1.00 98.38 85 ALA A CA 1
ATOM 678 C C . ALA A 1 85 ? 6.376 -2.385 4.832 1.00 98.38 85 ALA A C 1
ATOM 680 O O . ALA A 1 85 ? 7.496 -2.582 4.364 1.00 98.38 85 ALA A O 1
ATOM 681 N N . TYR A 1 86 ? 5.750 -3.290 5.591 1.00 98.62 86 TYR A N 1
ATOM 682 C CA . TYR A 1 86 ? 6.332 -4.591 5.919 1.00 98.62 86 TYR A CA 1
ATOM 683 C C . TYR A 1 86 ? 6.592 -5.444 4.670 1.00 98.62 86 TYR A C 1
ATOM 685 O O . TYR A 1 86 ? 7.680 -5.994 4.517 1.00 98.62 86 TYR A O 1
ATOM 693 N N . LEU A 1 87 ? 5.620 -5.532 3.755 1.00 98.44 87 LEU A N 1
ATOM 694 C CA . LEU A 1 87 ? 5.775 -6.310 2.523 1.00 98.44 87 LEU A CA 1
ATOM 695 C C . LEU A 1 87 ? 6.853 -5.730 1.602 1.00 98.44 87 LEU A C 1
ATOM 697 O O . LEU A 1 87 ? 7.594 -6.498 0.997 1.00 98.44 87 LEU A O 1
ATOM 701 N N . VAL A 1 88 ? 6.959 -4.401 1.499 1.00 97.88 88 VAL A N 1
ATOM 702 C CA . VAL A 1 88 ? 8.032 -3.753 0.729 1.00 97.88 88 VAL A CA 1
ATOM 703 C C . VAL A 1 88 ? 9.397 -4.114 1.309 1.00 97.88 88 VAL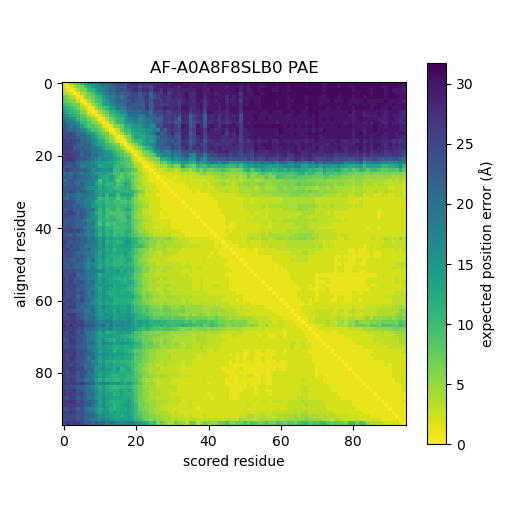 A C 1
ATOM 705 O O . VAL A 1 88 ? 10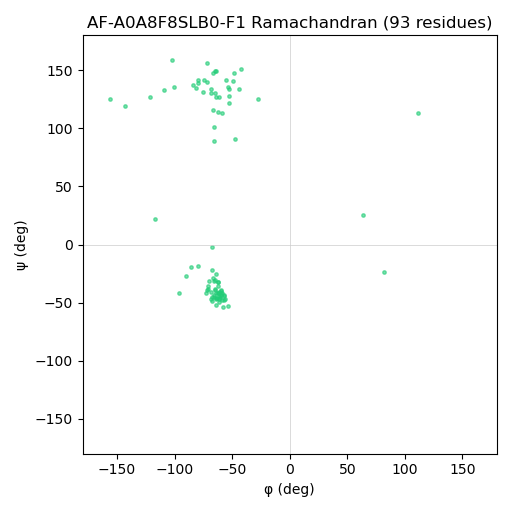.237 -4.592 0.555 1.00 97.88 88 VAL A O 1
ATOM 708 N N . GLY A 1 89 ? 9.590 -3.985 2.627 1.00 98.12 89 GLY A N 1
ATOM 709 C CA . GLY A 1 89 ? 10.848 -4.376 3.276 1.00 98.12 89 GLY A CA 1
ATOM 710 C C . GLY A 1 89 ? 11.180 -5.859 3.075 1.00 98.12 89 GLY A C 1
ATOM 711 O O . GLY A 1 89 ? 12.299 -6.205 2.718 1.00 98.12 89 GLY A O 1
ATOM 712 N N . LEU A 1 90 ? 10.182 -6.742 3.184 1.00 98.56 90 LEU A N 1
ATOM 713 C CA . LEU A 1 90 ? 10.365 -8.168 2.908 1.00 98.56 90 LEU A CA 1
ATOM 714 C C . LEU A 1 90 ? 10.801 -8.434 1.456 1.00 98.56 90 LEU A C 1
ATOM 716 O O . LEU A 1 90 ? 11.650 -9.292 1.212 1.00 98.56 90 LEU A O 1
ATOM 720 N N . PHE A 1 91 ? 10.226 -7.724 0.480 1.00 97.94 91 PHE A N 1
ATOM 721 C CA . PHE A 1 91 ? 10.628 -7.855 -0.922 1.00 97.94 91 PHE A CA 1
ATOM 722 C C . PHE A 1 91 ? 12.019 -7.281 -1.199 1.00 97.94 91 PHE A C 1
ATOM 724 O O . PHE A 1 91 ? 12.703 -7.809 -2.072 1.00 97.94 91 PHE A O 1
ATOM 731 N N . GLU A 1 92 ? 12.436 -6.242 -0.474 1.00 97.62 92 GLU A N 1
ATOM 732 C CA . GLU A 1 92 ? 13.805 -5.721 -0.529 1.00 97.62 92 GLU A CA 1
ATOM 733 C C . GLU A 1 92 ? 14.811 -6.765 -0.032 1.00 97.62 92 GLU A C 1
ATOM 735 O O . GLU A 1 92 ? 15.776 -7.040 -0.738 1.00 97.62 92 GLU A O 1
ATOM 740 N N . ASP A 1 93 ? 14.546 -7.413 1.106 1.00 98.12 93 ASP A N 1
ATOM 741 C CA . ASP A 1 93 ? 15.413 -8.464 1.663 1.00 98.12 93 ASP A CA 1
ATOM 742 C C . ASP A 1 93 ? 15.469 -9.732 0.790 1.00 98.12 93 ASP A C 1
ATOM 744 O O . ASP A 1 93 ? 16.455 -10.468 0.797 1.00 98.12 93 ASP A O 1
ATOM 748 N N . THR A 1 94 ? 14.394 -10.020 0.051 1.00 97.69 94 THR A N 1
ATOM 749 C CA . THR A 1 94 ? 14.286 -11.223 -0.795 1.00 97.69 94 THR A CA 1
ATOM 750 C C . THR A 1 94 ? 15.017 -11.077 -2.139 1.00 97.69 94 THR A C 1
ATOM 752 O O . THR A 1 94 ? 15.258 -12.082 -2.812 1.00 97.69 94 THR A O 1
ATOM 755 N N . ASN A 1 95 ? 15.325 -9.848 -2.561 1.00 89.81 95 ASN A N 1
ATOM 756 C CA . ASN A 1 95 ? 15.879 -9.536 -3.882 1.00 89.81 95 ASN A CA 1
ATOM 757 C C . ASN A 1 95 ? 17.412 -9.502 -3.901 1.00 89.81 95 ASN A C 1
ATOM 759 O O . ASN A 1 95 ? 17.988 -10.198 -4.767 1.00 89.81 95 ASN A O 1
#

Nearest PDB structures (foldseek):
  3a6n-assembly1_A  TM=1.006E+00  e=1.642E-09  Homo sapiens
  8yti-assembly1_K  TM=9.182E-01  e=5.414E-10  Homo sapiens
  6hts-assembly1_M  TM=1.002E+00  e=4.045E-09  Homo sapiens
  5ong-assembly1_E  TM=9.934E-01  e=9.964E-09  Xenopus laevis
  8xjv-assembly1_i  TM=9.829E-01  e=1.145E-08  Xenopus laevis

Radius of gyration: 26.07 Å; Cα contacts (8 Å, |Δi|>4): 18; chains: 1; bounding box: 55×32×70 Å

Solvent-accessible surface area (backbone atoms only — not comparable to full-atom values): 6377 Å² total; per-residue (Å²): 135,85,88,79,81,88,74,80,86,74,79,79,69,90,67,74,65,98,74,69,80,78,76,75,81,89,74,80,59,90,62,55,63,56,58,51,48,52,57,50,54,74,74,49,87,74,81,84,71,60,64,68,65,52,52,49,51,56,50,56,60,44,44,80,78,44,73,92,74,82,77,56,72,66,57,56,49,51,55,48,53,53,50,52,53,50,52,51,52,52,52,60,75,71,105

Foldseek 3Di:
DDDDDDDDDDPPDDDDDPDDDDDDPDDDDPPPVVVVVVVVVVVDPDQPDDLVVLVVVVQVVVCVVPNPDDDDPVRSVVVSSVVSVVVVVVVVVVD

pLDDT: mean 89.35, std 14.69, range [50.5, 98.69]

Organism: NCBI:txid308057

InterPro domains:
  IPR000164 Histone H3/CENP-A [PR00622] (3-17)
  IPR000164 Histone H3/CENP-A [PR00622] (20-41)
  IPR000164 Histone H3/CENP-A [PR00622] (44-61)
  IPR000164 Histone H3/CENP-A [PR00622] (66-84)
  IPR000164 Histone H3/CENP-A [PR00622] (84-95)
  IPR000164 Histone H3/CENP-A [PS00322] (1-7)
  IPR000164 Histone H3/CENP-A [PS00959] (53-61)
  IPR000164 Histone H3/CENP-A [PTHR11426] (1-95)
  IPR000164 Histone H3/CENP-A [SM00428] (20-95)
  IPR007125 Core Histone H2A/H2B/H3 domain [PF00125] (30-95)
  IPR009072 Histone-fold [G3DSA:1.10.20.10] (1-95)
  IPR009072 Histone-fold [SSF47113] (1-95)